Protein AF-A0A024P9N5-F1 (afdb_monomer)

Solvent-accessible surface area (backbone atoms only — not comparable to full-atom values): 8447 Å² total; per-residue (Å²): 132,82,80,76,79,80,64,67,98,65,89,59,102,56,72,64,65,60,58,52,51,50,53,51,51,50,53,56,56,69,44,46,76,77,35,72,68,43,56,62,70,44,47,67,55,49,30,66,76,68,72,45,53,71,66,56,57,52,49,53,54,50,50,52,51,52,53,50,59,60,40,46,64,54,52,51,56,49,32,74,71,63,35,61,70,53,45,53,52,51,48,67,67,52,61,59,48,62,58,54,56,38,34,76,71,65,76,37,68,66,62,40,56,58,54,54,62,48,52,60,53,52,52,48,54,55,48,78,71,49,80,79,85,73,75,73,73,80,79,112

Foldseek 3Di:
DDPPPPPPPDDDPDDCVVVVVVVVVVVVVVCVCVDPVVVVVCLVVCCVVVVDDSVVSVVVVVLLVVLVVLLVVVVVQVCVVVPPVVSVVCCVVCVCVLLVVCCVVVVDVVVSSVVVSVVSVVVSVVSVVDDHDDPPVVPD

Mean predicted aligned error: 11.07 Å

Radius of gyration: 20.32 Å; Cα contacts (8 Å, |Δi|>4): 39; chains: 1; bounding box: 50×37×55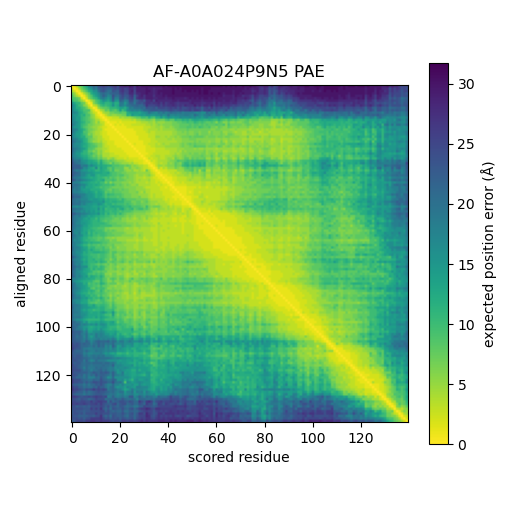 Å

Sequence (140 aa):
MEKGDHGQPIQTPFYYGWVVVLIAGFSVFFSGPGQTYSISIFIDYYIQDFDYSRSVVSGIYSAATLVAGITLFMMGRLIDRFGQRTMMVTVSALGPLPFGVFFDWLGGYQEVILLTILFPVTAGILVLLSPQPKYEDYYA

Organism: NCBI:txid195088

Structure (mmCIF, N/CA/C/O backbone):
data_AF-A0A024P9N5-F1
#
_entry.id   AF-A0A024P9N5-F1
#
loop_
_atom_site.group_PDB
_atom_site.id
_atom_site.type_symbol
_atom_site.label_atom_id
_atom_site.label_alt_id
_atom_site.label_comp_id
_atom_site.label_asym_id
_atom_site.label_entity_id
_atom_site.label_seq_id
_atom_site.pdbx_PDB_ins_code
_atom_site.Cartn_x
_atom_site.Cartn_y
_atom_site.Cartn_z
_atom_site.occupancy
_atom_site.B_iso_or_equiv
_atom_site.auth_seq_id
_atom_site.auth_comp_id
_atom_site.auth_asym_id
_atom_site.auth_atom_id
_atom_site.pdbx_PDB_model_num
ATOM 1 N N . MET A 1 1 ? -29.606 9.368 32.779 1.00 39.50 1 MET A N 1
ATOM 2 C CA . MET A 1 1 ? -29.315 9.271 31.337 1.00 39.50 1 MET A CA 1
ATOM 3 C C . MET A 1 1 ? -28.728 7.898 31.109 1.00 39.50 1 MET A C 1
ATOM 5 O O . MET A 1 1 ? -27.750 7.538 31.751 1.00 39.50 1 MET A O 1
ATOM 9 N N . GLU A 1 2 ? -29.478 7.102 30.366 1.00 41.06 2 GLU A N 1
ATOM 10 C CA . GLU A 1 2 ? -29.311 5.669 30.155 1.00 41.06 2 GLU A CA 1
ATOM 11 C C . GLU A 1 2 ? -27.969 5.389 29.477 1.00 41.06 2 GLU A C 1
ATOM 13 O O . GLU A 1 2 ? -27.644 5.972 28.445 1.00 41.06 2 GLU A O 1
ATOM 18 N N . LYS A 1 3 ? -27.151 4.545 30.109 1.00 44.59 3 LYS A N 1
ATOM 19 C CA . LYS A 1 3 ? -25.885 4.077 29.552 1.00 44.59 3 LYS A CA 1
ATOM 20 C C . LYS A 1 3 ? -26.270 3.143 28.406 1.00 44.59 3 LYS A C 1
ATOM 22 O O . LYS A 1 3 ? -26.682 2.021 28.677 1.00 44.59 3 LYS A O 1
ATOM 27 N N . GLY A 1 4 ? -26.244 3.653 27.173 1.00 43.97 4 GLY A N 1
ATOM 28 C CA . GLY A 1 4 ? -26.613 2.898 25.979 1.00 43.97 4 GLY A CA 1
ATOM 29 C C . GLY A 1 4 ? -25.914 1.545 25.986 1.00 43.97 4 GLY A C 1
ATOM 30 O O . GLY A 1 4 ? -24.688 1.473 26.060 1.00 43.97 4 GLY A O 1
ATOM 31 N N . ASP A 1 5 ? -26.712 0.485 25.999 1.00 46.81 5 ASP A N 1
ATOM 32 C CA . ASP A 1 5 ? -26.240 -0.886 25.949 1.00 46.81 5 ASP A CA 1
ATOM 33 C C . ASP A 1 5 ? -25.470 -1.086 24.637 1.00 46.81 5 ASP A C 1
ATOM 35 O O . ASP A 1 5 ? -26.051 -1.216 23.561 1.00 46.81 5 ASP A O 1
ATOM 39 N N . HIS A 1 6 ? -24.137 -1.079 24.710 1.00 53.38 6 HIS A N 1
ATOM 40 C CA . HIS A 1 6 ? -23.266 -1.524 23.625 1.00 53.38 6 HIS A CA 1
ATOM 41 C C . HIS A 1 6 ? -23.260 -3.060 23.562 1.00 53.38 6 HIS A C 1
ATOM 43 O O . HIS A 1 6 ? -22.201 -3.693 23.541 1.00 53.38 6 HIS A O 1
ATOM 49 N N . GLY A 1 7 ? -24.447 -3.670 23.570 1.00 53.62 7 GLY A N 1
ATOM 50 C CA . GLY A 1 7 ? -24.619 -5.088 23.309 1.00 53.62 7 GLY A CA 1
ATOM 51 C C . GLY A 1 7 ? -23.990 -5.410 21.960 1.00 53.62 7 GLY A C 1
ATOM 52 O O . GLY A 1 7 ? -24.189 -4.690 20.978 1.00 53.62 7 GLY A O 1
ATOM 53 N N . GLN A 1 8 ? -23.166 -6.460 21.911 1.00 53.53 8 GLN A N 1
ATOM 54 C CA . GLN A 1 8 ? -22.524 -6.858 20.662 1.00 53.53 8 GLN A CA 1
ATOM 55 C C . GLN A 1 8 ? -23.602 -7.055 19.582 1.00 53.53 8 GLN A C 1
ATOM 57 O O . GLN A 1 8 ? -24.599 -7.728 19.852 1.00 53.53 8 GLN A O 1
ATOM 62 N N . PRO A 1 9 ? -23.420 -6.513 18.361 1.00 65.00 9 PRO A N 1
ATOM 63 C CA . PRO A 1 9 ? -24.441 -6.550 17.309 1.00 65.00 9 PRO A CA 1
ATOM 64 C C . PRO A 1 9 ? -24.820 -7.976 16.879 1.00 65.00 9 PRO A C 1
ATOM 66 O O . PRO A 1 9 ? -25.819 -8.171 16.194 1.00 65.00 9 PRO A O 1
ATOM 69 N N . ILE A 1 10 ? -2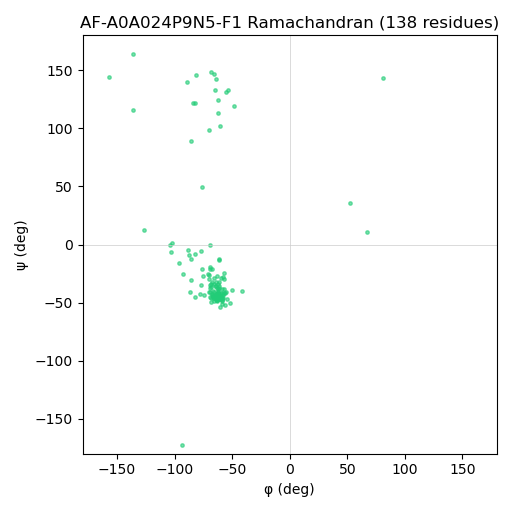4.024 -8.975 17.275 1.00 67.69 10 ILE A N 1
ATOM 70 C CA . ILE A 1 10 ? -24.272 -10.396 17.062 1.00 67.69 10 ILE A CA 1
ATOM 71 C C . ILE A 1 10 ? -23.948 -11.117 18.373 1.00 67.69 10 ILE A C 1
ATOM 73 O O . ILE A 1 10 ? -22.797 -11.131 18.805 1.00 67.69 10 ILE A O 1
ATOM 77 N N . GLN A 1 11 ? -24.951 -11.726 19.003 1.00 70.06 11 GLN A N 1
ATOM 78 C CA . GLN A 1 11 ? -24.751 -12.562 20.186 1.00 70.06 11 GLN A CA 1
ATOM 79 C C . GLN A 1 11 ? -24.397 -13.984 19.738 1.00 70.06 11 GLN A C 1
ATOM 81 O O . GLN A 1 11 ? -25.269 -14.818 19.503 1.00 70.06 11 GLN A O 1
ATOM 86 N N . THR A 1 12 ? -23.106 -14.253 19.547 1.00 77.75 12 THR A N 1
ATOM 87 C CA . THR A 1 12 ? -22.612 -15.602 19.247 1.00 77.75 12 THR A CA 1
ATOM 88 C C . THR A 1 12 ? -22.470 -16.422 20.536 1.00 77.75 12 THR A C 1
ATOM 90 O O . THR A 1 12 ? -22.069 -15.872 21.560 1.00 77.75 12 THR A O 1
ATOM 93 N N . PRO A 1 13 ? -22.711 -17.750 20.515 1.00 82.44 13 PRO A N 1
ATOM 94 C CA . PRO A 1 13 ? -22.556 -18.606 21.701 1.00 82.44 13 PRO A CA 1
ATOM 95 C C . PRO A 1 13 ? -21.088 -18.797 22.133 1.00 82.44 13 PRO A C 1
ATOM 97 O O . PRO A 1 13 ? -20.800 -19.492 23.102 1.00 82.44 13 PRO A O 1
ATOM 100 N N . PHE A 1 14 ? -20.152 -18.192 21.404 1.00 83.81 14 PHE A N 1
ATOM 101 C CA . PHE A 1 14 ? -18.713 -18.220 21.626 1.00 83.81 14 PHE A CA 1
ATOM 102 C C . PHE A 1 14 ? -18.130 -16.810 21.451 1.00 83.81 14 PHE A C 1
ATOM 104 O O . PHE A 1 14 ? -18.769 -15.930 20.873 1.00 83.81 14 PHE A O 1
ATOM 111 N N . TYR A 1 15 ? -16.904 -16.590 21.932 1.00 84.75 15 TYR A N 1
ATOM 112 C CA . TYR A 1 15 ? -16.229 -15.294 21.833 1.00 84.75 15 TYR A CA 1
ATOM 113 C C . TYR A 1 15 ? -16.002 -14.881 20.367 1.00 84.75 15 TYR A C 1
ATOM 115 O O . TYR A 1 15 ? -15.198 -15.495 19.662 1.00 84.75 15 TYR A O 1
ATOM 123 N N . TYR A 1 16 ? -16.679 -13.815 19.922 1.00 81.88 16 TYR A N 1
ATOM 124 C CA . TYR A 1 16 ? -16.646 -13.315 18.538 1.00 81.88 16 TYR A CA 1
ATOM 125 C C . TYR A 1 16 ? -15.231 -12.975 18.034 1.00 81.88 16 TYR A C 1
ATOM 127 O O . TYR A 1 16 ? -14.960 -13.045 16.835 1.00 81.88 16 TYR A O 1
ATOM 135 N N . GLY A 1 17 ? -14.290 -12.676 18.937 1.00 83.81 17 GLY A N 1
ATOM 136 C CA . GLY A 1 17 ? -12.897 -12.413 18.572 1.00 83.81 17 GLY A CA 1
ATOM 137 C C . GLY A 1 17 ? -12.225 -13.566 17.818 1.00 83.81 17 GLY A C 1
ATOM 138 O O . GLY A 1 17 ? -11.386 -13.303 16.963 1.00 83.81 17 GLY A O 1
ATOM 139 N N . TRP A 1 18 ? -12.645 -14.822 18.020 1.00 87.94 18 TRP A N 1
ATOM 140 C CA . TRP A 1 18 ? -12.140 -15.951 17.224 1.00 87.94 18 TRP A CA 1
ATOM 141 C C . TRP A 1 18 ? -12.503 -15.843 15.740 1.00 87.94 18 TRP A C 1
ATOM 143 O O . TRP A 1 18 ? -11.688 -16.179 14.883 1.00 87.94 18 TRP A O 1
ATOM 153 N N . VAL A 1 19 ? -13.688 -15.311 15.424 1.00 85.56 19 VAL A N 1
ATOM 154 C CA . VAL A 1 19 ? -14.094 -15.036 14.037 1.00 85.56 19 VAL A CA 1
ATOM 155 C C . VAL A 1 19 ? -13.199 -13.958 13.436 1.00 85.56 19 VAL A C 1
ATOM 157 O O . VAL A 1 19 ? -12.716 -14.107 12.317 1.00 85.56 19 VAL A O 1
ATOM 160 N N . VAL A 1 20 ? -12.931 -12.891 14.195 1.00 83.88 20 VAL A N 1
ATOM 161 C CA . VAL A 1 20 ? -12.062 -11.789 13.757 1.00 83.88 20 VAL A CA 1
ATOM 162 C C . VAL A 1 20 ? -10.640 -12.283 13.491 1.00 83.88 20 VAL A C 1
ATOM 164 O O . VAL A 1 20 ? -10.076 -11.948 12.453 1.00 83.88 20 VAL A O 1
ATOM 167 N N . VAL A 1 21 ? -10.082 -13.115 14.375 1.00 88.31 21 VAL A N 1
ATOM 168 C CA . VAL A 1 21 ? -8.749 -13.717 14.199 1.00 88.31 21 VAL A CA 1
ATOM 169 C C . VAL A 1 21 ? -8.694 -14.575 12.937 1.00 88.31 21 VAL A C 1
ATOM 171 O O . VAL A 1 21 ? -7.751 -14.440 12.161 1.00 88.31 21 VAL A O 1
ATOM 174 N N . LEU A 1 22 ? -9.709 -15.410 12.687 1.00 89.19 22 LEU A N 1
ATOM 175 C CA . LEU A 1 22 ? -9.768 -16.223 11.469 1.00 89.19 22 LEU A CA 1
ATOM 176 C C . LEU A 1 22 ? -9.848 -15.359 10.207 1.00 89.19 22 LEU A C 1
ATOM 178 O O . LEU A 1 22 ? -9.074 -15.570 9.276 1.00 89.19 22 LEU A O 1
ATOM 182 N N . ILE A 1 23 ? -10.737 -14.362 10.179 1.00 86.94 23 ILE A N 1
ATOM 183 C CA . ILE A 1 23 ? -10.888 -13.456 9.029 1.00 86.94 23 ILE A CA 1
ATOM 184 C C . ILE A 1 23 ? -9.595 -12.672 8.780 1.00 86.94 23 ILE A C 1
ATOM 186 O O . ILE A 1 23 ? -9.156 -12.564 7.634 1.00 86.94 23 ILE A O 1
ATOM 190 N N . ALA A 1 24 ? -8.961 -12.145 9.829 1.00 81.69 24 ALA A N 1
ATOM 191 C CA . ALA A 1 24 ? -7.685 -11.444 9.718 1.00 81.69 24 ALA A CA 1
ATOM 192 C C . ALA A 1 24 ? -6.570 -12.375 9.216 1.00 81.69 24 ALA A C 1
ATOM 194 O O . ALA A 1 24 ? -5.830 -12.002 8.307 1.00 81.69 24 ALA A O 1
ATOM 195 N N . GLY A 1 25 ? -6.493 -13.603 9.739 1.00 86.38 25 GLY A N 1
ATOM 196 C CA . GLY A 1 25 ? -5.539 -14.620 9.296 1.00 86.38 25 GLY A CA 1
ATOM 197 C C . GLY A 1 25 ? -5.697 -14.961 7.815 1.00 86.38 25 GLY A C 1
ATOM 198 O O . GLY A 1 25 ? -4.717 -14.933 7.072 1.00 86.38 25 GLY A O 1
ATOM 199 N N . PHE A 1 26 ? -6.932 -15.185 7.355 1.00 85.25 26 PHE A N 1
ATOM 200 C CA . PHE A 1 26 ? -7.214 -15.382 5.932 1.00 85.25 26 PHE A CA 1
ATOM 201 C C . PHE A 1 26 ? -6.865 -14.151 5.098 1.00 85.25 26 PHE A C 1
ATOM 203 O O . PHE A 1 26 ? -6.274 -14.292 4.033 1.00 85.25 26 PHE A O 1
ATOM 210 N N . SER A 1 27 ? -7.177 -12.949 5.582 1.00 82.06 27 SER A N 1
ATOM 211 C CA . SER A 1 27 ? -6.876 -11.704 4.866 1.00 82.06 27 SER A CA 1
ATOM 212 C C . SER A 1 27 ? -5.369 -11.537 4.643 1.00 82.06 27 SER A C 1
ATOM 214 O O . SER A 1 27 ? -4.937 -11.215 3.539 1.00 82.06 27 SER A O 1
ATOM 216 N N . VAL A 1 28 ? -4.554 -11.822 5.665 1.00 82.06 28 VAL A N 1
ATOM 217 C CA . VAL A 1 28 ? -3.086 -11.800 5.559 1.00 82.06 28 VAL A CA 1
ATOM 218 C C . VAL A 1 28 ? -2.589 -12.912 4.634 1.00 82.06 28 VAL A C 1
ATOM 220 O O . VAL A 1 28 ? -1.760 -12.647 3.764 1.00 82.06 28 VAL A O 1
ATOM 223 N N . PHE A 1 29 ? -3.125 -14.129 4.758 1.00 82.38 29 PHE A N 1
ATOM 224 C CA . PHE A 1 29 ? -2.750 -15.260 3.907 1.00 82.38 29 PHE A CA 1
ATOM 225 C C . PHE A 1 29 ? -3.009 -14.980 2.422 1.00 82.38 29 PHE A C 1
ATOM 227 O O . PHE A 1 29 ? -2.100 -15.107 1.604 1.00 82.38 29 PHE A O 1
ATOM 234 N N . PHE A 1 30 ? -4.217 -14.529 2.075 1.00 79.19 30 PHE A N 1
ATOM 235 C CA . PHE A 1 30 ? -4.583 -14.192 0.697 1.00 79.19 30 PHE A CA 1
ATOM 236 C C . PHE A 1 30 ? -3.867 -12.949 0.169 1.00 79.19 30 PHE A C 1
ATOM 238 O O . PHE A 1 30 ? -3.750 -12.798 -1.044 1.00 79.19 30 PHE A O 1
ATOM 245 N N . SER A 1 31 ? -3.333 -12.089 1.041 1.00 78.38 31 SER A N 1
ATOM 246 C CA . SER A 1 31 ? -2.446 -11.012 0.597 1.00 78.38 31 SER A CA 1
ATOM 247 C C . SER A 1 31 ? -1.089 -11.541 0.118 1.00 78.38 31 SER A C 1
ATOM 249 O O . SER A 1 31 ? -0.511 -10.958 -0.791 1.00 78.38 31 SER A O 1
ATOM 251 N N . GLY A 1 32 ? -0.601 -12.667 0.659 1.00 73.88 32 GLY A N 1
ATOM 252 C CA . GLY A 1 32 ? 0.732 -13.222 0.393 1.00 73.88 32 GLY A CA 1
ATOM 253 C C . GLY A 1 32 ? 1.082 -13.386 -1.096 1.00 73.88 32 GLY A C 1
ATOM 254 O O . GLY A 1 32 ? 2.122 -12.869 -1.511 1.00 73.88 32 GLY A O 1
ATOM 255 N N . PRO A 1 33 ? 0.221 -14.011 -1.927 1.00 70.62 33 PRO A N 1
ATOM 256 C CA . PRO A 1 33 ? 0.431 -14.136 -3.372 1.00 70.62 33 PRO A CA 1
ATOM 257 C C . PRO A 1 33 ? 0.507 -12.806 -4.140 1.00 70.62 33 PRO A C 1
ATOM 259 O O . PRO A 1 33 ? 0.895 -12.816 -5.303 1.00 70.62 33 PRO A O 1
ATOM 262 N N . GLY A 1 34 ? 0.145 -11.671 -3.538 1.00 66.06 34 GLY A N 1
ATOM 263 C CA . GLY A 1 34 ? 0.298 -10.335 -4.127 1.00 66.06 34 GLY A CA 1
ATOM 264 C C . GLY A 1 34 ? 1.465 -9.522 -3.557 1.00 66.06 34 GLY A C 1
ATOM 265 O O . GLY A 1 34 ? 1.662 -8.382 -3.965 1.00 66.06 34 GLY A O 1
ATOM 266 N N . GLN A 1 35 ? 2.220 -10.066 -2.598 1.00 73.56 35 GLN A N 1
ATOM 267 C CA . GLN A 1 35 ? 3.298 -9.359 -1.896 1.00 73.56 35 GLN A CA 1
ATOM 268 C C . GLN A 1 35 ? 4.670 -9.605 -2.550 1.00 73.56 35 GLN A C 1
ATOM 270 O O . GLN A 1 35 ? 4.798 -10.229 -3.605 1.00 73.56 35 GLN A O 1
ATOM 275 N N . THR A 1 36 ? 5.725 -9.135 -1.885 1.00 75.31 36 THR A N 1
ATOM 276 C CA . THR A 1 36 ? 7.142 -9.278 -2.255 1.00 75.31 36 THR A CA 1
ATOM 277 C C . THR A 1 36 ? 7.544 -10.655 -2.790 1.00 75.31 36 THR A C 1
ATOM 279 O O . THR A 1 36 ? 8.337 -10.737 -3.729 1.00 75.31 36 THR A O 1
ATOM 282 N N . TYR A 1 37 ? 7.016 -11.739 -2.210 1.00 72.69 37 TYR A N 1
ATOM 283 C CA . TYR A 1 37 ? 7.368 -13.105 -2.606 1.00 72.69 37 TYR A CA 1
ATOM 284 C C . TYR A 1 37 ? 7.001 -13.400 -4.063 1.00 72.69 37 TYR A C 1
ATOM 286 O O . TYR A 1 37 ? 7.832 -13.906 -4.814 1.00 72.69 37 TYR A O 1
ATOM 294 N N . SER A 1 38 ? 5.798 -13.016 -4.488 1.00 73.31 38 SER A N 1
ATOM 295 C CA . SER A 1 38 ? 5.364 -13.229 -5.868 1.00 73.31 38 SER A CA 1
ATOM 296 C C . SER A 1 38 ? 6.157 -12.377 -6.842 1.00 73.31 38 SER A C 1
ATOM 298 O O . SER A 1 38 ? 6.632 -12.901 -7.842 1.00 73.31 38 SER A O 1
ATOM 300 N N . ILE A 1 39 ? 6.402 -11.103 -6.515 1.00 75.25 39 ILE A N 1
ATOM 301 C CA . ILE A 1 39 ? 7.260 -10.234 -7.335 1.00 75.25 39 ILE A CA 1
ATOM 302 C C . ILE A 1 39 ? 8.644 -10.863 -7.535 1.00 75.25 39 ILE A C 1
ATOM 304 O O . ILE A 1 39 ? 9.155 -10.852 -8.649 1.00 75.25 39 ILE A O 1
ATOM 308 N N . SER A 1 40 ? 9.215 -11.477 -6.494 1.00 79.56 40 SER A N 1
ATOM 309 C CA . SER A 1 40 ? 10.543 -12.105 -6.558 1.00 79.56 40 SER A CA 1
ATOM 310 C C . SER A 1 40 ? 10.620 -13.266 -7.554 1.00 79.56 40 SER A C 1
ATOM 312 O O . SER A 1 40 ? 11.655 -13.440 -8.191 1.00 79.56 40 SER A O 1
ATOM 314 N N . ILE A 1 41 ? 9.534 -14.029 -7.725 1.00 83.19 41 ILE A N 1
ATOM 315 C CA . ILE A 1 41 ? 9.463 -15.135 -8.698 1.00 83.19 41 ILE A CA 1
ATOM 316 C C . ILE A 1 41 ? 9.483 -14.605 -10.139 1.00 83.19 41 ILE A C 1
ATOM 318 O O . ILE A 1 41 ? 10.053 -15.241 -11.024 1.00 83.19 41 ILE A O 1
ATOM 322 N N . PHE A 1 42 ? 8.891 -13.433 -10.382 1.00 82.06 42 PHE A N 1
ATOM 323 C CA . PHE A 1 42 ? 8.773 -12.855 -11.722 1.00 82.06 42 PHE A CA 1
ATOM 324 C C . PHE A 1 42 ? 9.960 -11.974 -12.141 1.00 82.06 42 PHE A C 1
ATOM 326 O O . PHE A 1 42 ? 10.022 -11.565 -13.296 1.00 82.06 42 PHE A O 1
ATOM 333 N N . ILE A 1 43 ? 10.933 -11.714 -11.257 1.00 82.62 43 ILE A N 1
ATOM 334 C CA . ILE A 1 43 ? 12.089 -10.845 -11.555 1.00 82.62 43 ILE A CA 1
ATOM 335 C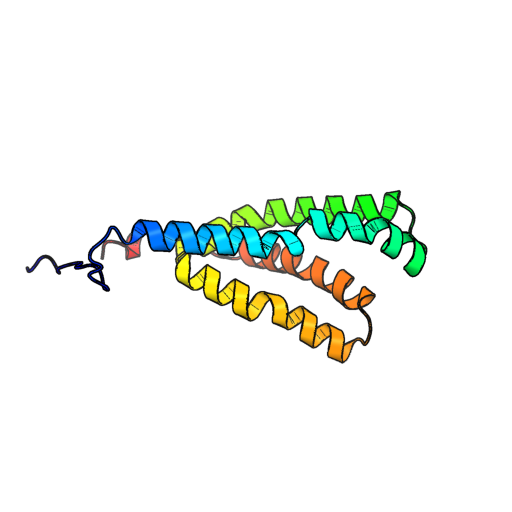 C . ILE A 1 43 ? 12.846 -11.285 -12.811 1.00 82.62 43 ILE A C 1
ATOM 337 O O . ILE A 1 43 ? 13.153 -10.446 -13.656 1.00 82.62 43 ILE A O 1
ATOM 341 N N . ASP A 1 44 ? 13.139 -12.579 -12.950 1.00 84.81 44 ASP A N 1
ATOM 342 C CA . ASP A 1 44 ? 13.890 -13.077 -14.107 1.00 84.81 44 ASP A CA 1
ATOM 343 C C . ASP A 1 44 ? 13.081 -12.958 -15.413 1.00 84.81 44 ASP A C 1
ATOM 345 O O . ASP A 1 44 ? 13.658 -12.663 -16.458 1.00 84.81 44 ASP A O 1
ATOM 349 N N . TYR A 1 45 ? 11.751 -13.084 -15.343 1.00 84.06 45 TYR A N 1
ATOM 350 C CA . TYR A 1 45 ? 10.863 -12.845 -16.486 1.00 84.06 45 TYR A CA 1
ATOM 351 C C . TYR A 1 45 ? 10.852 -11.368 -16.885 1.00 84.06 45 TYR A C 1
ATOM 353 O O . TYR A 1 45 ? 10.969 -11.058 -18.063 1.00 84.06 45 TYR A O 1
ATOM 361 N N . TYR A 1 46 ? 10.806 -10.442 -15.922 1.00 80.69 46 TYR A N 1
ATOM 362 C CA . TYR A 1 46 ? 10.876 -9.007 -16.219 1.00 80.69 46 TYR A CA 1
ATOM 363 C C . TYR A 1 46 ? 12.200 -8.607 -16.873 1.00 80.69 46 TYR A C 1
ATOM 365 O O . TYR A 1 46 ? 12.220 -7.774 -17.774 1.00 80.69 46 TYR A O 1
ATOM 373 N N . ILE A 1 47 ? 13.308 -9.202 -16.432 1.00 85.06 47 ILE A N 1
ATOM 374 C CA . ILE A 1 47 ? 14.629 -8.984 -17.034 1.00 85.06 47 ILE A CA 1
ATOM 375 C C . ILE A 1 47 ? 14.629 -9.427 -18.498 1.00 85.06 47 ILE A C 1
ATOM 377 O O . ILE A 1 47 ? 15.162 -8.717 -19.344 1.00 85.06 47 ILE A O 1
ATOM 381 N N . GLN A 1 48 ? 14.025 -10.581 -18.785 1.00 85.31 48 GLN A N 1
ATOM 382 C CA . GLN A 1 48 ? 13.990 -11.157 -20.125 1.00 85.31 48 GLN A CA 1
ATOM 383 C C . GLN A 1 48 ? 13.023 -10.424 -21.066 1.00 85.31 48 GLN A C 1
ATOM 385 O O . GLN A 1 48 ? 13.390 -10.161 -22.208 1.00 85.31 48 GLN A O 1
ATOM 390 N N . ASP A 1 49 ? 11.824 -10.077 -20.596 1.00 83.81 49 ASP A N 1
ATOM 391 C CA . ASP A 1 49 ? 10.781 -9.454 -21.421 1.00 83.81 49 ASP A CA 1
ATOM 392 C C . ASP A 1 49 ? 11.037 -7.963 -21.679 1.00 83.81 49 ASP A C 1
ATOM 394 O O . ASP A 1 49 ? 10.721 -7.463 -22.758 1.00 83.81 49 ASP A O 1
ATOM 398 N N . PHE A 1 50 ? 11.615 -7.245 -20.709 1.00 80.69 50 PHE A N 1
ATOM 399 C CA . PHE A 1 50 ? 11.863 -5.800 -20.815 1.00 80.69 50 PHE A CA 1
ATOM 400 C C . PHE A 1 50 ? 13.322 -5.441 -21.138 1.00 80.69 50 PHE A C 1
ATOM 402 O O . PHE A 1 50 ? 13.646 -4.256 -21.215 1.00 80.69 50 PHE A O 1
ATOM 409 N N . ASP A 1 51 ? 14.200 -6.436 -21.313 1.00 85.31 51 ASP A N 1
ATOM 410 C CA . ASP A 1 51 ? 15.652 -6.270 -21.519 1.00 85.31 51 ASP A CA 1
ATOM 411 C C . ASP A 1 51 ? 16.315 -5.392 -20.433 1.00 85.31 51 ASP A C 1
ATOM 413 O O . ASP A 1 51 ? 17.214 -4.580 -20.665 1.00 85.31 51 ASP A O 1
ATOM 417 N N . TYR A 1 52 ? 15.825 -5.514 -19.195 1.00 85.38 52 TYR A N 1
ATOM 418 C CA . TYR A 1 52 ? 16.311 -4.736 -18.057 1.00 85.38 52 TYR A CA 1
ATOM 419 C C . TYR A 1 52 ? 17.461 -5.435 -17.343 1.00 85.38 52 TYR A C 1
ATOM 421 O O . TYR A 1 52 ? 17.427 -6.628 -17.065 1.00 85.38 52 TYR A O 1
ATOM 429 N N . SER A 1 53 ? 18.467 -4.668 -16.918 1.00 88.88 53 SER A N 1
ATOM 430 C CA . SER A 1 53 ? 19.504 -5.215 -16.037 1.00 88.88 53 SER A CA 1
ATOM 431 C C . SER A 1 53 ? 18.947 -5.548 -14.643 1.00 88.88 53 SER A C 1
ATOM 433 O O . SER A 1 53 ? 18.086 -4.839 -14.112 1.00 88.88 53 SER A O 1
ATOM 435 N N . ARG A 1 54 ? 19.508 -6.577 -13.987 1.00 85.12 54 ARG A N 1
ATOM 436 C CA . ARG A 1 54 ? 19.193 -6.932 -12.583 1.00 85.12 54 ARG A CA 1
ATOM 437 C C . ARG A 1 54 ? 19.279 -5.724 -11.642 1.00 85.12 54 ARG A C 1
ATOM 439 O O . ARG A 1 54 ? 18.430 -5.564 -10.767 1.00 85.12 54 ARG A O 1
ATOM 446 N N . SER A 1 55 ? 20.272 -4.856 -11.850 1.00 88.56 55 SER A N 1
ATOM 447 C CA . SER A 1 55 ? 20.469 -3.637 -11.061 1.00 88.56 55 SER A CA 1
ATOM 448 C C . SER A 1 55 ? 19.291 -2.671 -11.186 1.00 88.56 55 SER A C 1
ATOM 450 O O . SER A 1 55 ? 18.821 -2.164 -10.171 1.00 88.56 55 SER A O 1
ATOM 452 N N . VAL A 1 56 ? 18.763 -2.465 -12.397 1.00 85.44 56 VAL A N 1
ATOM 453 C CA . VAL A 1 56 ? 17.596 -1.595 -12.632 1.00 85.44 56 VAL A CA 1
ATOM 454 C C . VAL A 1 56 ? 16.363 -2.141 -11.916 1.00 85.44 56 VAL A C 1
ATOM 456 O O . VAL A 1 56 ? 15.727 -1.410 -11.160 1.00 85.44 56 VAL A O 1
ATOM 459 N N . VAL A 1 57 ? 16.075 -3.436 -12.067 1.00 83.56 57 VAL A N 1
ATOM 460 C CA . VAL A 1 57 ? 14.924 -4.082 -11.412 1.00 83.56 57 VAL A CA 1
ATOM 461 C C . VAL A 1 57 ? 15.033 -3.992 -9.887 1.00 83.56 57 VAL A C 1
ATOM 463 O O . VAL A 1 57 ? 14.078 -3.599 -9.216 1.00 83.56 57 VAL A O 1
ATOM 466 N N . SER A 1 58 ? 16.216 -4.267 -9.328 1.00 84.75 58 SER A N 1
ATOM 467 C CA . SER A 1 58 ? 16.460 -4.143 -7.884 1.00 84.75 58 SER A CA 1
ATOM 468 C C . SER A 1 58 ? 16.350 -2.699 -7.374 1.00 84.75 58 SER A C 1
ATOM 470 O O . SER A 1 58 ? 15.837 -2.470 -6.275 1.00 84.75 58 SER A O 1
ATOM 472 N N . GLY A 1 59 ? 16.772 -1.718 -8.179 1.00 86.88 59 GLY A N 1
ATOM 473 C CA . GLY A 1 59 ? 16.655 -0.295 -7.869 1.00 86.88 59 GLY A CA 1
ATOM 474 C C . GLY A 1 59 ? 15.199 0.162 -7.825 1.00 86.88 59 GLY A C 1
ATOM 475 O O . GLY A 1 59 ? 14.794 0.800 -6.854 1.00 86.88 59 GLY A O 1
ATOM 476 N N . ILE A 1 60 ? 14.394 -0.235 -8.818 1.00 83.25 60 ILE A N 1
ATOM 477 C CA . ILE A 1 60 ? 12.948 0.039 -8.857 1.00 83.25 60 ILE A CA 1
ATOM 478 C C . ILE A 1 60 ? 12.258 -0.595 -7.646 1.00 83.25 60 ILE A C 1
ATOM 480 O O . ILE A 1 60 ? 11.496 0.076 -6.952 1.00 83.25 60 ILE A O 1
ATOM 484 N N . TYR A 1 61 ? 12.565 -1.859 -7.343 1.00 81.50 61 TYR A N 1
ATOM 485 C CA . TYR A 1 61 ? 11.976 -2.565 -6.207 1.00 81.50 61 TYR A CA 1
ATOM 486 C C . TYR A 1 61 ? 12.320 -1.908 -4.856 1.00 81.50 61 TYR A C 1
ATOM 488 O O . TYR A 1 61 ? 11.454 -1.736 -3.992 1.00 81.50 61 TYR A O 1
ATOM 496 N N . SER A 1 62 ? 13.569 -1.468 -4.689 1.00 86.06 62 SER A N 1
ATOM 497 C CA . SER A 1 62 ? 14.022 -0.765 -3.481 1.00 86.06 62 SER A CA 1
ATOM 498 C C . SER A 1 62 ? 13.348 0.599 -3.329 1.00 86.06 62 SER A C 1
ATOM 500 O O . SER A 1 62 ? 12.871 0.937 -2.245 1.00 86.06 62 SER A O 1
ATOM 502 N N . ALA A 1 63 ? 13.252 1.365 -4.420 1.00 84.00 63 ALA A N 1
ATOM 503 C CA . ALA A 1 63 ? 12.561 2.649 -4.432 1.00 84.00 63 ALA A CA 1
ATOM 504 C C . ALA A 1 63 ? 11.071 2.483 -4.096 1.00 84.00 63 ALA A C 1
ATOM 506 O O . ALA A 1 63 ? 10.556 3.198 -3.238 1.00 84.00 63 ALA A O 1
ATOM 507 N N . ALA A 1 64 ? 10.401 1.495 -4.697 1.00 79.62 64 ALA A N 1
ATOM 508 C CA . ALA A 1 64 ? 9.006 1.177 -4.405 1.00 79.62 64 ALA A CA 1
ATOM 509 C C . ALA A 1 64 ? 8.801 0.799 -2.928 1.00 79.62 64 ALA A C 1
ATOM 511 O O . ALA A 1 64 ? 7.859 1.275 -2.296 1.00 79.62 64 ALA A O 1
ATOM 512 N N . THR A 1 65 ? 9.714 0.010 -2.353 1.00 83.81 65 THR A N 1
ATOM 513 C CA . THR A 1 65 ? 9.672 -0.380 -0.933 1.00 83.81 65 THR A CA 1
ATOM 514 C C . THR A 1 65 ? 9.832 0.828 -0.007 1.00 83.81 65 THR A C 1
ATOM 516 O O . THR A 1 65 ? 9.099 0.965 0.972 1.00 83.81 65 THR A O 1
ATOM 519 N N . LEU A 1 66 ? 10.757 1.735 -0.324 1.00 84.75 66 LEU A N 1
ATOM 520 C CA . LEU A 1 66 ? 10.976 2.956 0.452 1.00 84.75 66 LEU A CA 1
ATOM 521 C C . LEU A 1 66 ? 9.753 3.876 0.398 1.00 84.75 66 LEU A C 1
ATOM 523 O O . LEU A 1 66 ? 9.298 4.365 1.432 1.00 84.75 66 LEU A O 1
ATOM 527 N N . VAL A 1 67 ? 9.189 4.063 -0.796 1.00 82.31 67 VAL A N 1
ATOM 528 C CA . VAL A 1 67 ? 7.961 4.836 -0.994 1.00 82.31 67 VAL A CA 1
ATOM 529 C C . VAL A 1 67 ? 6.806 4.219 -0.201 1.00 82.31 67 VAL A C 1
ATOM 531 O O . VAL A 1 67 ? 6.142 4.939 0.540 1.00 82.31 67 VAL A O 1
ATOM 534 N N . ALA A 1 68 ? 6.624 2.895 -0.254 1.00 81.50 68 ALA A N 1
ATOM 535 C CA . ALA A 1 68 ? 5.614 2.198 0.542 1.00 81.50 68 ALA A CA 1
ATOM 536 C C . ALA A 1 68 ? 5.805 2.430 2.051 1.00 81.50 68 ALA A C 1
ATOM 538 O O . ALA A 1 68 ? 4.838 2.725 2.754 1.00 81.50 68 ALA A O 1
ATOM 539 N N . GLY A 1 69 ? 7.049 2.373 2.540 1.00 83.06 69 GLY A N 1
ATOM 540 C CA . GLY A 1 69 ? 7.390 2.670 3.933 1.00 83.06 69 GLY A CA 1
ATOM 541 C C . GLY A 1 69 ? 6.995 4.087 4.362 1.00 83.06 69 GLY A C 1
ATOM 542 O O . GLY A 1 69 ? 6.429 4.268 5.439 1.00 83.06 69 GLY A O 1
ATOM 543 N N . ILE A 1 70 ? 7.209 5.090 3.506 1.00 83.06 70 ILE A N 1
ATOM 544 C CA . ILE A 1 70 ? 6.761 6.471 3.761 1.00 83.06 70 ILE A CA 1
ATOM 545 C C . ILE A 1 70 ? 5.226 6.546 3.786 1.00 83.06 70 ILE A C 1
ATOM 547 O O . ILE A 1 70 ? 4.641 7.195 4.656 1.00 83.06 70 ILE A O 1
ATOM 551 N N . THR A 1 71 ? 4.553 5.845 2.873 1.00 81.25 71 THR A N 1
ATOM 552 C CA . THR A 1 71 ? 3.087 5.811 2.801 1.00 81.25 71 THR A CA 1
ATOM 553 C C . THR A 1 71 ? 2.445 5.102 4.008 1.00 81.25 71 THR A C 1
ATOM 555 O O . THR A 1 71 ? 1.291 5.387 4.333 1.00 81.25 71 THR A O 1
ATOM 558 N N . LEU A 1 72 ? 3.164 4.246 4.748 1.00 82.19 72 LEU A N 1
ATOM 559 C CA . LEU A 1 72 ? 2.627 3.589 5.954 1.00 82.19 72 LEU A CA 1
ATOM 560 C C . LEU A 1 72 ? 2.260 4.577 7.069 1.00 82.19 72 LEU A C 1
ATOM 562 O O . LEU A 1 72 ? 1.223 4.402 7.709 1.00 82.19 72 LEU A O 1
ATOM 566 N N . PHE A 1 73 ? 3.042 5.645 7.270 1.00 78.62 73 PHE A N 1
ATOM 567 C CA . PHE A 1 73 ? 2.717 6.687 8.258 1.00 78.62 73 PHE A CA 1
ATOM 568 C C . PHE A 1 73 ? 1.363 7.344 7.966 1.00 78.62 73 PHE A C 1
ATOM 570 O O . PHE A 1 73 ? 0.576 7.639 8.865 1.00 78.62 73 PHE A O 1
ATOM 577 N N . MET A 1 74 ? 1.079 7.546 6.682 1.00 74.50 74 MET A N 1
ATOM 578 C CA . MET A 1 74 ? -0.187 8.077 6.198 1.00 74.50 74 MET A CA 1
ATOM 579 C C . MET A 1 74 ? -1.328 7.077 6.387 1.00 74.50 74 MET A C 1
ATOM 581 O O . MET A 1 74 ? -2.409 7.455 6.841 1.00 74.50 74 MET A O 1
ATOM 585 N N . MET A 1 75 ? -1.093 5.812 6.039 1.00 80.25 75 MET A N 1
ATOM 586 C CA . MET A 1 75 ? -2.109 4.773 6.155 1.00 80.25 75 MET A CA 1
ATOM 587 C C . MET A 1 75 ? -2.547 4.588 7.612 1.00 80.25 75 MET A C 1
ATOM 589 O O . MET A 1 75 ? -3.743 4.464 7.865 1.00 80.25 75 MET A O 1
ATOM 593 N N . GLY A 1 76 ? -1.613 4.686 8.568 1.00 80.75 76 GLY A N 1
ATOM 594 C CA . GLY A 1 76 ? -1.924 4.717 10.001 1.00 80.75 76 GLY A CA 1
ATOM 595 C C . GLY A 1 76 ? -2.895 5.846 10.357 1.00 80.75 76 GLY A C 1
ATOM 596 O O . GLY A 1 76 ? -3.977 5.585 10.871 1.00 80.75 76 GLY A O 1
ATOM 597 N N . ARG A 1 77 ? -2.591 7.087 9.950 1.00 80.06 77 ARG A N 1
ATOM 598 C CA . ARG A 1 77 ? -3.465 8.251 10.211 1.00 80.06 77 ARG A CA 1
ATOM 599 C C . ARG A 1 77 ? -4.855 8.123 9.577 1.00 80.06 77 ARG A C 1
ATOM 601 O O . ARG A 1 77 ? -5.833 8.605 10.144 1.00 80.06 77 ARG A O 1
ATOM 608 N N . LEU A 1 78 ? -4.956 7.514 8.394 1.00 79.12 78 LEU A N 1
ATOM 609 C CA . LEU A 1 78 ? -6.238 7.267 7.723 1.00 79.12 78 LEU A CA 1
ATOM 610 C C . LEU A 1 78 ? -7.060 6.190 8.442 1.00 79.12 78 LEU A C 1
ATOM 612 O O . LEU A 1 78 ? -8.267 6.363 8.604 1.00 79.12 78 LEU A O 1
ATOM 616 N N . ILE A 1 79 ? -6.414 5.114 8.900 1.00 83.50 79 ILE A N 1
ATOM 617 C CA . ILE A 1 79 ? -7.046 4.062 9.708 1.00 83.50 79 ILE A CA 1
ATOM 618 C C . ILE A 1 79 ? -7.564 4.634 11.026 1.00 83.50 79 ILE A C 1
ATOM 620 O O . ILE A 1 79 ? -8.713 4.366 11.379 1.00 83.50 79 ILE A O 1
ATOM 624 N N . ASP A 1 80 ? -6.773 5.473 11.691 1.00 81.94 80 ASP A N 1
ATOM 625 C CA . ASP A 1 80 ? -7.165 6.120 12.945 1.00 81.94 80 ASP A CA 1
ATOM 626 C C . ASP A 1 80 ? -8.364 7.065 12.753 1.00 81.94 80 ASP A C 1
ATOM 628 O O . ASP A 1 80 ? -9.206 7.197 13.639 1.00 81.94 80 ASP A O 1
ATOM 632 N N . ARG A 1 81 ? -8.481 7.705 11.580 1.00 79.94 81 ARG A N 1
ATOM 633 C CA . ARG A 1 81 ? -9.562 8.655 11.273 1.00 79.94 81 ARG A CA 1
ATOM 634 C C . ARG A 1 81 ? -10.862 7.993 10.815 1.00 79.94 81 ARG A C 1
ATOM 636 O O . ARG A 1 81 ? -11.934 8.433 11.216 1.00 79.94 81 ARG A O 1
ATOM 643 N N . PHE A 1 82 ? -10.786 7.013 9.917 1.00 79.44 82 PHE A N 1
ATOM 644 C CA . PHE A 1 82 ? -11.960 6.420 9.253 1.00 79.44 82 PHE A CA 1
ATOM 645 C C . PHE A 1 82 ? -12.357 5.050 9.820 1.00 79.44 82 PHE A C 1
ATOM 647 O O . PHE A 1 82 ? -13.393 4.494 9.442 1.00 79.44 82 PHE A O 1
ATOM 654 N N . GLY A 1 83 ? -11.545 4.510 10.730 1.00 80.31 83 GLY A N 1
ATOM 655 C CA . GLY A 1 83 ? -11.725 3.197 11.329 1.00 80.31 83 GLY A CA 1
ATOM 656 C C . GLY A 1 83 ? -11.224 2.062 10.433 1.00 80.31 83 GLY A C 1
ATOM 657 O O . GLY A 1 83 ? -11.389 2.057 9.209 1.00 80.31 83 GLY A O 1
ATOM 658 N N . GLN A 1 84 ? -10.653 1.035 11.066 1.00 81.56 84 GLN A N 1
ATOM 659 C CA . GLN A 1 84 ? -10.042 -0.114 10.389 1.00 81.56 84 GLN A CA 1
ATOM 660 C C . GLN A 1 84 ? -11.007 -0.845 9.442 1.00 81.56 84 GLN A C 1
ATOM 662 O O . GLN A 1 84 ? -10.622 -1.210 8.332 1.00 81.56 84 GLN A O 1
ATOM 667 N N . ARG A 1 85 ? -12.268 -1.042 9.848 1.00 79.94 85 ARG A N 1
ATOM 668 C CA . ARG A 1 85 ? -13.256 -1.793 9.056 1.00 79.94 85 ARG A CA 1
ATOM 669 C C . ARG A 1 85 ? -13.599 -1.089 7.742 1.00 79.94 85 ARG A C 1
ATOM 671 O O . ARG A 1 85 ? -13.606 -1.735 6.698 1.00 79.94 85 ARG A O 1
ATOM 678 N N . THR A 1 86 ? -13.847 0.219 7.790 1.00 83.69 86 THR A N 1
ATOM 679 C CA . THR A 1 86 ? -14.138 1.036 6.603 1.00 83.69 86 THR A CA 1
ATOM 680 C C . THR A 1 86 ? -12.933 1.063 5.671 1.00 83.69 86 THR A C 1
ATOM 682 O O . THR A 1 86 ? -13.075 0.809 4.479 1.00 83.69 86 THR A O 1
ATOM 685 N N . MET A 1 87 ? -11.732 1.285 6.217 1.00 85.44 87 MET A N 1
ATOM 686 C CA . MET A 1 87 ? -10.504 1.317 5.421 1.00 85.44 87 MET A CA 1
ATOM 687 C C . MET A 1 87 ? -10.217 -0.017 4.730 1.00 85.44 87 MET A C 1
ATOM 689 O O . MET A 1 87 ? -9.875 -0.019 3.551 1.00 85.44 87 MET A O 1
ATOM 693 N N . MET A 1 88 ? -10.402 -1.149 5.419 1.00 83.19 88 MET A N 1
ATOM 694 C CA . MET A 1 88 ? -10.224 -2.473 4.815 1.00 83.19 88 MET A CA 1
ATOM 695 C C . MET A 1 88 ? -11.136 -2.682 3.602 1.00 83.19 88 MET A C 1
ATOM 697 O O . MET A 1 88 ? -10.666 -3.143 2.562 1.00 83.19 88 MET A O 1
ATOM 701 N N . VAL A 1 89 ? -12.422 -2.333 3.709 1.00 85.00 89 VAL A 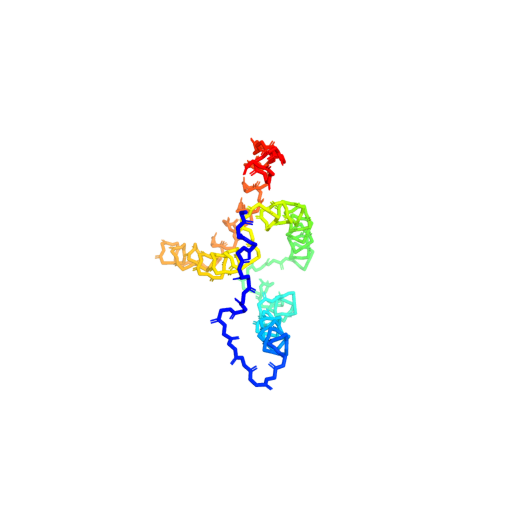N 1
ATOM 702 C CA . VAL A 1 89 ? -13.384 -2.501 2.606 1.00 85.00 89 VAL A CA 1
ATOM 703 C C . VAL A 1 89 ? -13.063 -1.551 1.454 1.00 85.00 89 VAL A C 1
ATOM 705 O O . VAL A 1 89 ? -12.992 -1.985 0.309 1.00 85.00 89 VAL A O 1
ATOM 708 N N . THR A 1 90 ? -12.801 -0.276 1.742 1.00 84.00 90 THR A N 1
ATOM 709 C CA . THR A 1 90 ? -12.514 0.725 0.707 1.00 84.00 90 THR A CA 1
ATOM 710 C C . THR A 1 90 ? -11.230 0.405 -0.056 1.00 84.00 90 THR A C 1
ATOM 712 O O . THR A 1 90 ? -11.230 0.438 -1.283 1.00 84.00 90 THR A O 1
ATOM 715 N N . VAL A 1 91 ? -10.141 0.054 0.638 1.00 83.56 91 VAL A N 1
ATOM 716 C CA . VAL A 1 91 ? -8.857 -0.251 -0.016 1.00 83.56 91 VAL A CA 1
ATOM 717 C C . VAL A 1 91 ? -8.927 -1.550 -0.810 1.00 83.56 91 VAL A C 1
ATOM 719 O O . VAL A 1 91 ? -8.417 -1.596 -1.926 1.00 83.56 91 VAL A O 1
ATOM 722 N N . SER A 1 92 ? -9.579 -2.590 -0.284 1.00 81.81 92 SER A N 1
ATOM 723 C CA . SER A 1 92 ? -9.713 -3.858 -1.016 1.00 81.81 92 SER A CA 1
ATOM 724 C C . SER A 1 92 ? -10.622 -3.745 -2.242 1.00 81.81 92 SER A C 1
ATOM 726 O O . SER A 1 92 ? -10.319 -4.347 -3.268 1.00 81.81 92 SER A O 1
ATOM 728 N N . ALA A 1 93 ? -11.693 -2.949 -2.174 1.00 85.44 93 ALA A N 1
ATOM 729 C CA . ALA A 1 93 ? -12.614 -2.764 -3.293 1.00 85.44 93 ALA A CA 1
ATOM 730 C C . ALA A 1 93 ? -12.069 -1.807 -4.365 1.00 85.44 93 ALA A C 1
ATOM 732 O O . ALA A 1 93 ? -12.215 -2.073 -5.556 1.00 85.44 93 ALA A O 1
ATOM 733 N N . LEU A 1 94 ? -11.451 -0.691 -3.959 1.00 82.62 94 LEU A N 1
ATOM 734 C CA . LEU A 1 94 ? -11.004 0.350 -4.891 1.00 82.62 94 LEU A CA 1
ATOM 735 C C . LEU A 1 94 ? -9.553 0.182 -5.344 1.00 82.62 94 LEU A C 1
ATOM 737 O O . LEU A 1 94 ? -9.207 0.649 -6.424 1.00 82.62 94 LEU A O 1
ATOM 741 N N . GLY A 1 95 ? -8.704 -0.477 -4.554 1.00 78.69 95 GLY A N 1
ATOM 742 C CA . GLY A 1 95 ? -7.277 -0.638 -4.847 1.00 78.69 95 GLY A CA 1
ATOM 743 C C . GLY A 1 95 ? -6.971 -1.295 -6.202 1.00 78.69 95 GLY A C 1
ATOM 744 O O . GLY A 1 95 ? -6.083 -0.806 -6.897 1.00 78.69 95 GLY A O 1
ATOM 745 N N . PRO A 1 96 ? -7.695 -2.350 -6.626 1.00 79.31 96 PRO A N 1
ATOM 746 C CA . PRO A 1 96 ? -7.465 -2.996 -7.922 1.00 79.31 96 PRO A CA 1
ATOM 747 C C . PRO A 1 96 ? -8.013 -2.222 -9.130 1.00 79.31 96 PRO A C 1
ATOM 749 O O . PRO A 1 96 ? -7.569 -2.456 -10.252 1.00 79.31 96 PRO A O 1
ATOM 752 N N . LEU A 1 97 ? -8.977 -1.313 -8.934 1.00 80.62 97 LEU A N 1
ATOM 753 C CA . LEU A 1 97 ? -9.688 -0.653 -10.038 1.00 80.62 97 LEU A CA 1
ATOM 754 C C . LEU A 1 97 ? -8.769 0.126 -10.992 1.00 80.62 97 LEU A C 1
ATOM 756 O O . LEU A 1 97 ? -8.920 -0.053 -12.201 1.00 80.62 97 LEU A O 1
ATOM 760 N N . PRO A 1 98 ? -7.803 0.940 -10.515 1.00 76.62 98 PRO A N 1
ATOM 761 C CA . PRO A 1 98 ? -6.882 1.634 -11.407 1.00 76.62 98 PRO A CA 1
ATOM 762 C C . PRO A 1 98 ? -6.107 0.671 -12.311 1.00 76.62 98 PRO A C 1
ATOM 764 O O . PRO A 1 98 ? -5.941 0.960 -13.488 1.00 76.62 98 PRO A O 1
ATOM 767 N N . PHE A 1 99 ? -5.693 -0.497 -11.806 1.00 74.31 99 PHE A N 1
ATOM 768 C CA . PHE A 1 99 ? -4.951 -1.480 -12.602 1.00 74.31 99 PHE A CA 1
ATOM 769 C C . PHE A 1 99 ? -5.775 -2.029 -13.767 1.00 74.31 99 PHE A C 1
ATOM 771 O O . PHE A 1 99 ? -5.250 -2.142 -14.871 1.00 74.31 99 PHE A O 1
ATOM 778 N N . GLY A 1 100 ? -7.056 -2.336 -13.537 1.00 78.50 100 GLY A N 1
ATOM 779 C CA . GLY A 1 100 ? -7.958 -2.799 -14.595 1.00 78.50 100 GLY A CA 1
ATOM 780 C C . GLY A 1 100 ? -8.209 -1.716 -15.643 1.00 78.50 100 GLY A C 1
ATOM 781 O O . GLY A 1 100 ? -8.008 -1.944 -16.831 1.00 78.50 100 GLY A O 1
ATOM 782 N N . VAL A 1 101 ? -8.544 -0.502 -15.195 1.00 80.94 101 VAL A N 1
ATOM 783 C CA . VAL A 1 101 ? -8.827 0.628 -16.096 1.00 80.94 101 VAL A CA 1
ATOM 784 C C . VAL A 1 101 ? -7.601 1.008 -16.931 1.00 80.94 101 VAL A C 1
ATOM 786 O O . VAL A 1 101 ? -7.721 1.231 -18.133 1.00 80.94 101 VAL A O 1
ATOM 789 N N . PHE A 1 102 ? -6.413 1.068 -16.323 1.00 80.25 102 PHE A N 1
ATOM 790 C CA . PHE A 1 102 ? -5.192 1.400 -17.057 1.00 80.25 102 PHE A CA 1
ATOM 791 C C . PHE A 1 102 ? -4.771 0.293 -18.020 1.00 80.25 102 PHE A C 1
ATOM 793 O O . PHE A 1 102 ? -4.276 0.609 -19.098 1.00 80.25 102 PHE A O 1
ATOM 800 N N . PHE A 1 103 ? -4.988 -0.978 -17.675 1.00 78.50 103 PHE A N 1
ATOM 801 C CA . PHE A 1 103 ? -4.727 -2.081 -18.595 1.00 78.50 103 PHE A CA 1
ATOM 802 C C . PHE A 1 103 ? -5.620 -1.996 -19.839 1.00 78.50 103 PHE A C 1
ATOM 804 O O . PHE A 1 103 ? -5.107 -2.050 -20.957 1.00 78.50 103 PHE A O 1
ATOM 811 N N . ASP A 1 104 ? -6.924 -1.774 -19.649 1.00 82.75 104 ASP A N 1
ATOM 812 C CA . ASP A 1 104 ? -7.892 -1.664 -20.747 1.00 82.75 104 ASP A CA 1
ATOM 813 C C . ASP A 1 104 ? -7.581 -0.487 -21.688 1.00 82.75 104 ASP A C 1
ATOM 815 O O . ASP A 1 104 ? -7.847 -0.558 -22.887 1.00 82.75 104 ASP A O 1
ATOM 819 N N . TRP A 1 105 ? -7.018 0.604 -21.158 1.00 79.75 105 TRP A N 1
ATOM 820 C CA . TRP A 1 105 ? -6.701 1.807 -21.937 1.00 79.75 105 TRP A CA 1
ATOM 821 C C . TRP A 1 105 ? -5.330 1.770 -22.610 1.00 79.75 105 TRP A C 1
ATOM 823 O O . TRP A 1 105 ? -5.192 2.248 -23.734 1.00 79.75 105 TRP A O 1
ATOM 833 N N . LEU A 1 106 ? -4.307 1.263 -21.919 1.00 79.12 106 LEU A N 1
ATOM 834 C CA . LEU A 1 106 ? -2.910 1.348 -22.363 1.00 79.12 106 LEU A CA 1
ATOM 835 C C . LEU A 1 106 ? -2.454 0.084 -23.098 1.00 79.12 106 LEU A C 1
ATOM 837 O O . LEU A 1 106 ? -1.431 0.112 -23.776 1.00 79.12 106 LEU A O 1
ATOM 841 N N . GLY A 1 107 ? -3.199 -1.021 -22.983 1.00 76.88 107 GLY A N 1
ATOM 842 C CA . GLY A 1 107 ? -2.943 -2.261 -23.717 1.00 76.88 107 GLY A CA 1
ATOM 843 C C . GLY A 1 107 ? -1.655 -2.989 -23.322 1.00 76.88 107 GLY A C 1
ATOM 844 O O . GLY A 1 107 ? -1.249 -3.923 -24.010 1.00 76.88 107 GLY A O 1
ATOM 845 N N . GLY A 1 108 ? -0.997 -2.582 -22.232 1.00 76.50 108 GLY A N 1
ATOM 846 C CA . GLY A 1 108 ? 0.272 -3.156 -21.798 1.00 76.50 108 GLY A CA 1
ATOM 847 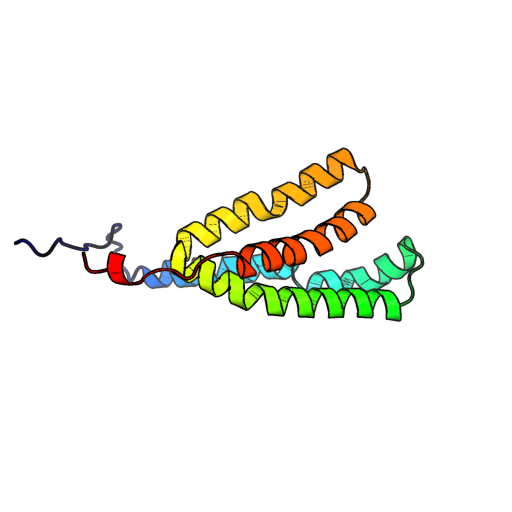C C . GLY A 1 108 ? 0.541 -2.962 -20.309 1.00 76.50 108 GLY A C 1
ATOM 848 O O . GLY A 1 108 ? 0.225 -1.927 -19.727 1.00 76.50 108 GLY A O 1
ATOM 849 N N . TYR A 1 109 ? 1.165 -3.963 -19.686 1.00 67.56 109 TYR A N 1
ATOM 850 C CA . TYR A 1 109 ? 1.484 -3.953 -18.253 1.00 67.56 109 TYR A CA 1
ATOM 851 C C . TYR A 1 109 ? 2.597 -2.969 -17.878 1.00 67.56 109 TYR A C 1
ATOM 853 O O . TYR A 1 109 ? 2.633 -2.497 -16.745 1.00 67.56 109 TYR A O 1
ATOM 861 N N . GLN A 1 110 ? 3.484 -2.631 -18.816 1.00 68.56 110 GLN A N 1
ATOM 862 C CA . GLN A 1 110 ? 4.614 -1.734 -18.566 1.00 68.56 110 GLN A CA 1
ATOM 863 C C . GLN A 1 110 ? 4.156 -0.333 -18.139 1.00 68.56 110 GLN A C 1
ATOM 865 O O . GLN A 1 110 ? 4.629 0.199 -17.135 1.00 68.56 110 GLN A O 1
ATOM 870 N N . GLU A 1 111 ? 3.183 0.231 -18.854 1.00 71.25 111 GLU A N 1
ATOM 871 C CA . GLU A 1 111 ? 2.644 1.559 -18.550 1.00 71.25 111 GLU A CA 1
ATOM 872 C C . GLU A 1 111 ? 1.838 1.559 -17.250 1.00 71.25 111 GLU A C 1
ATOM 874 O O . GLU A 1 111 ? 1.946 2.483 -16.445 1.00 71.25 111 GLU A O 1
ATOM 879 N N . VAL A 1 112 ? 1.092 0.477 -16.994 1.00 71.88 112 VAL A N 1
ATOM 880 C CA . VAL A 1 112 ? 0.372 0.290 -15.728 1.00 71.88 112 VAL A CA 1
ATOM 881 C C . VAL A 1 112 ? 1.357 0.312 -14.560 1.00 71.88 112 VAL A C 1
ATOM 883 O O . VAL A 1 112 ? 1.151 1.075 -13.620 1.00 71.88 112 VAL A O 1
ATOM 886 N N . ILE A 1 113 ? 2.457 -0.449 -14.644 1.00 71.00 113 ILE A N 1
ATOM 887 C CA . ILE A 1 113 ? 3.493 -0.524 -13.602 1.00 71.00 113 ILE A CA 1
ATOM 888 C C . ILE A 1 113 ? 4.098 0.860 -13.330 1.00 71.00 113 ILE A C 1
ATOM 890 O O . ILE A 1 113 ? 4.165 1.267 -12.166 1.00 71.00 113 ILE A O 1
ATOM 894 N N . LEU A 1 114 ? 4.468 1.608 -14.375 1.00 68.56 114 LEU A N 1
ATOM 895 C CA . LEU A 1 114 ? 5.028 2.959 -14.249 1.00 68.56 114 LEU A CA 1
ATOM 896 C C . LEU A 1 114 ? 4.038 3.946 -13.612 1.00 68.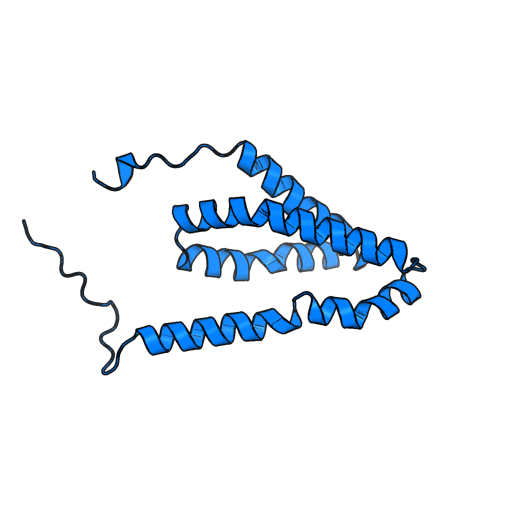56 114 LEU A C 1
ATOM 898 O O . LEU A 1 114 ? 4.417 4.703 -12.715 1.00 68.56 114 LEU A O 1
ATOM 902 N N . LEU A 1 115 ? 2.763 3.906 -14.005 1.00 68.06 115 LEU A N 1
ATOM 903 C CA . LEU A 1 115 ? 1.719 4.753 -13.420 1.00 68.06 115 LEU A CA 1
ATOM 904 C C . LEU A 1 115 ? 1.458 4.423 -11.948 1.00 68.06 115 LEU A C 1
ATOM 906 O O . LEU A 1 115 ? 1.219 5.332 -11.149 1.00 68.06 115 LEU A O 1
ATOM 910 N N . THR A 1 116 ? 1.568 3.155 -11.544 1.00 67.75 116 THR A N 1
ATOM 911 C CA . THR A 1 116 ? 1.414 2.787 -10.129 1.00 67.75 116 THR A CA 1
ATOM 912 C C . THR A 1 116 ? 2.466 3.405 -9.223 1.00 67.75 116 THR A C 1
ATOM 914 O O . THR A 1 116 ? 2.172 3.630 -8.054 1.00 67.75 116 THR A O 1
ATOM 917 N N . ILE A 1 117 ? 3.666 3.710 -9.726 1.00 68.69 117 ILE A N 1
ATOM 918 C CA . ILE A 1 117 ? 4.712 4.376 -8.932 1.00 68.69 117 ILE A CA 1
ATOM 919 C C . ILE A 1 117 ? 4.279 5.806 -8.563 1.00 68.69 117 ILE A C 1
ATOM 921 O O . ILE A 1 117 ? 4.636 6.309 -7.497 1.00 68.69 117 ILE A O 1
ATOM 925 N N . LEU A 1 118 ? 3.443 6.445 -9.387 1.00 66.88 118 LEU A N 1
ATOM 926 C CA . LEU A 1 118 ? 2.926 7.792 -9.132 1.00 66.88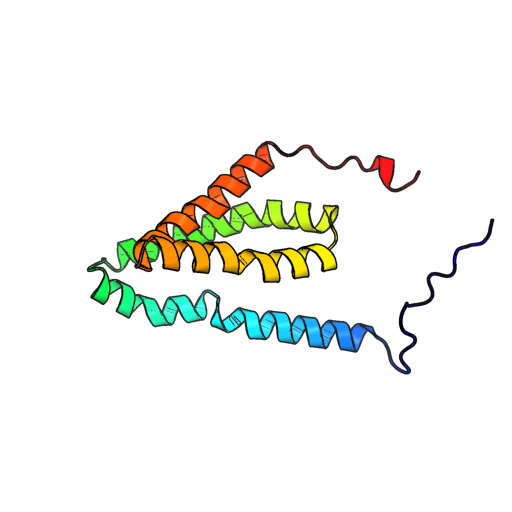 118 LEU A CA 1
ATOM 927 C C . LEU A 1 118 ? 1.832 7.819 -8.056 1.00 66.88 118 LEU A C 1
ATOM 929 O O . LEU A 1 118 ? 1.679 8.829 -7.372 1.00 66.88 118 LEU A O 1
ATOM 933 N N . PHE A 1 119 ? 1.085 6.732 -7.859 1.00 68.06 119 PHE A N 1
ATOM 934 C CA . PHE A 1 119 ? -0.005 6.667 -6.876 1.00 68.06 119 PHE A CA 1
ATOM 935 C C . PHE A 1 119 ? 0.442 6.895 -5.422 1.00 68.06 119 PHE A C 1
ATOM 937 O O . PHE A 1 119 ? -0.098 7.787 -4.768 1.00 68.06 119 PHE A O 1
ATOM 944 N N . PRO A 1 120 ? 1.429 6.163 -4.878 1.00 63.44 120 PRO A N 1
ATOM 945 C CA . PRO A 1 120 ? 1.868 6.380 -3.506 1.00 63.44 120 PRO A CA 1
ATOM 946 C C . PRO A 1 120 ? 2.623 7.709 -3.340 1.00 63.44 120 PRO A C 1
ATOM 948 O O . PRO A 1 120 ? 2.554 8.313 -2.269 1.00 63.44 120 PRO A O 1
ATOM 951 N N . VAL A 1 121 ? 3.261 8.224 -4.400 1.00 67.12 121 VAL A N 1
ATOM 952 C CA . VAL A 1 121 ? 3.898 9.554 -4.399 1.00 67.12 121 VAL A CA 1
ATOM 953 C C . VAL A 1 121 ? 2.850 10.670 -4.323 1.00 67.12 121 VAL A C 1
ATOM 955 O O . VAL A 1 121 ? 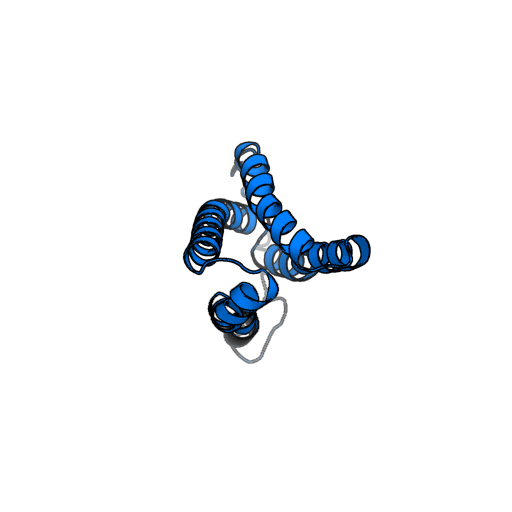2.941 11.546 -3.464 1.00 67.12 121 VAL A O 1
ATOM 958 N N . THR A 1 122 ? 1.823 10.629 -5.174 1.00 67.31 122 THR A N 1
ATOM 959 C CA . THR A 1 122 ? 0.739 11.629 -5.188 1.00 67.31 122 THR A CA 1
ATOM 960 C C . THR A 1 122 ? -0.106 11.568 -3.921 1.00 67.31 122 THR A C 1
ATOM 962 O O . THR A 1 122 ? -0.415 12.611 -3.344 1.00 67.31 122 THR A O 1
ATOM 965 N N . ALA A 1 123 ? -0.404 10.368 -3.421 1.00 61.47 123 ALA A N 1
ATOM 966 C CA . ALA A 1 123 ? -1.074 10.197 -2.138 1.00 61.47 123 ALA A CA 1
ATOM 967 C C . ALA A 1 123 ? -0.228 10.748 -0.973 1.00 61.47 123 ALA A C 1
ATOM 969 O O . ALA A 1 123 ? -0.760 11.441 -0.106 1.00 61.47 123 ALA A O 1
ATOM 970 N N . GLY A 1 124 ? 1.095 10.534 -0.993 1.00 65.06 124 GLY A N 1
ATOM 971 C CA . GLY A 1 124 ? 2.019 11.123 -0.021 1.00 65.06 124 GLY A CA 1
ATOM 972 C C . GLY A 1 124 ? 1.980 12.656 -0.010 1.00 65.06 124 GLY A C 1
ATOM 973 O O . GLY A 1 124 ? 1.892 13.261 1.059 1.00 65.06 124 GLY A O 1
ATOM 974 N N . ILE A 1 125 ? 1.958 13.291 -1.188 1.00 70.69 125 ILE A N 1
ATOM 975 C CA . ILE A 1 125 ? 1.844 14.755 -1.323 1.00 70.69 125 ILE A CA 1
ATOM 976 C C . ILE A 1 125 ? 0.503 15.257 -0.776 1.00 70.69 125 ILE A C 1
ATOM 978 O O . ILE A 1 125 ? 0.474 16.193 0.022 1.00 70.69 125 ILE A O 1
ATOM 982 N N . LEU A 1 126 ? -0.608 14.618 -1.155 1.00 65.62 126 LEU A N 1
ATOM 983 C CA . LEU A 1 126 ? -1.945 14.991 -0.683 1.00 65.62 126 LEU A CA 1
ATOM 984 C C . LEU A 1 126 ? -2.073 14.905 0.841 1.00 65.62 126 LEU A C 1
ATOM 986 O O . LEU A 1 126 ? -2.834 15.662 1.443 1.00 65.62 126 LEU A O 1
ATOM 990 N N . VAL A 1 127 ? -1.304 14.028 1.482 1.00 59.72 127 VAL A N 1
ATOM 991 C CA . VAL A 1 127 ? -1.350 13.863 2.934 1.00 59.72 127 VAL A CA 1
ATOM 992 C C . VAL A 1 127 ? -0.462 14.822 3.699 1.00 59.72 127 VAL A C 1
ATOM 994 O O . VAL A 1 127 ? -0.875 15.252 4.779 1.00 59.72 127 VAL A O 1
ATOM 997 N N . LEU A 1 128 ? 0.663 15.261 3.134 1.00 68.06 128 LEU A N 1
ATOM 998 C CA . LEU A 1 128 ? 1.376 16.427 3.671 1.00 68.06 128 LEU A CA 1
ATOM 999 C C . LEU A 1 128 ? 0.470 17.664 3.721 1.00 68.06 128 LEU A C 1
ATOM 1001 O O . LEU A 1 128 ? 0.607 18.496 4.613 1.00 68.06 128 LEU A O 1
ATOM 1005 N N . LEU A 1 129 ? -0.494 17.741 2.802 1.00 75.06 129 LEU A N 1
ATOM 1006 C CA . LEU A 1 129 ? -1.494 18.803 2.739 1.00 75.06 129 LEU A CA 1
ATOM 1007 C C . LEU A 1 129 ? -2.747 18.518 3.590 1.00 75.06 129 LEU A C 1
ATOM 1009 O O . LEU A 1 129 ? -3.573 19.411 3.772 1.00 75.06 129 LEU A O 1
ATOM 1013 N N . SER A 1 130 ? -2.908 17.304 4.133 1.00 67.88 130 SER A N 1
ATOM 1014 C CA . SER A 1 130 ? -4.097 16.936 4.908 1.00 67.88 130 SER A CA 1
ATOM 1015 C C . SER A 1 130 ? -4.001 17.421 6.370 1.00 67.88 130 SER A C 1
ATOM 1017 O O . SER A 1 130 ? -3.062 17.051 7.090 1.00 67.88 130 SER A O 1
ATOM 1019 N N . PRO A 1 131 ? -4.958 18.241 6.852 1.00 59.50 131 PRO A N 1
ATOM 1020 C CA . PRO A 1 131 ? -4.923 18.763 8.215 1.00 59.50 131 PRO A CA 1
ATOM 1021 C C . PRO A 1 131 ? -5.090 17.647 9.256 1.00 59.50 131 PRO A C 1
ATOM 1023 O O . PRO A 1 131 ? -5.774 16.645 9.032 1.00 59.50 131 PRO A O 1
ATOM 1026 N N . GLN A 1 132 ? -4.429 17.817 10.405 1.00 60.03 132 GLN A N 1
ATOM 1027 C CA . GLN A 1 132 ? -4.481 16.866 11.518 1.00 60.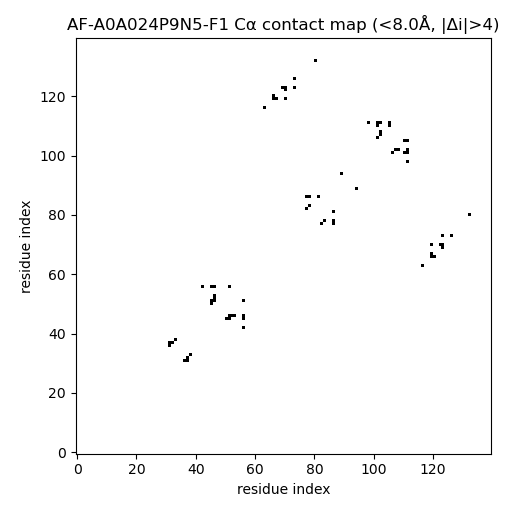03 132 GLN A CA 1
ATOM 1028 C C . GLN A 1 132 ? -5.904 16.768 12.104 1.00 60.03 132 GLN A C 1
ATOM 1030 O O . GLN A 1 132 ? -6.602 17.783 12.167 1.00 60.03 132 GLN A O 1
ATOM 1035 N N . PRO A 1 133 ? -6.350 15.565 12.517 1.00 61.69 133 PRO A N 1
ATOM 1036 C CA . PRO A 1 133 ? -7.664 15.389 13.126 1.00 61.69 133 PRO A CA 1
ATOM 1037 C C . PRO A 1 133 ? -7.731 16.137 14.464 1.00 61.69 133 PRO A C 1
ATOM 1039 O O . PRO A 1 133 ? -6.814 16.038 15.280 1.00 61.69 133 PRO A O 1
ATOM 1042 N N . LYS A 1 134 ? -8.810 16.896 14.682 1.00 65.19 134 LYS A N 1
ATOM 1043 C CA . LYS A 1 134 ? -9.079 17.561 15.960 1.00 65.19 134 LYS A CA 1
ATOM 1044 C C . LYS A 1 134 ? -9.772 16.569 16.890 1.00 65.19 134 LYS A C 1
ATOM 1046 O O . LYS A 1 134 ? -10.813 16.022 16.552 1.00 65.19 134 LYS A O 1
ATOM 1051 N N . TYR A 1 135 ? -9.170 16.324 18.048 1.00 60.28 135 TYR A N 1
ATOM 1052 C CA . TYR A 1 135 ? -9.651 15.349 19.034 1.00 60.28 135 TYR A CA 1
ATOM 1053 C C . TYR A 1 135 ? -10.851 15.844 19.860 1.00 60.28 135 TYR A C 1
ATOM 1055 O O . TYR A 1 135 ? -11.415 15.080 20.638 1.00 60.28 135 TYR A O 1
ATOM 1063 N N . GLU A 1 136 ? -11.246 17.106 19.692 1.00 61.50 136 GLU A N 1
ATOM 1064 C CA . GLU A 1 136 ? -12.339 17.753 20.432 1.00 61.50 136 GLU A CA 1
ATOM 1065 C C . GLU A 1 136 ? -13.727 17.198 20.066 1.00 61.50 136 GLU A C 1
ATOM 1067 O O . GLU A 1 136 ? -14.634 17.255 20.890 1.00 61.50 136 GLU A O 1
ATOM 1072 N N . ASP A 1 137 ? -13.872 16.565 18.896 1.00 58.28 137 ASP A N 1
ATOM 1073 C CA . ASP A 1 137 ? -15.147 16.008 18.417 1.00 58.28 137 ASP A CA 1
ATOM 1074 C C . ASP A 1 137 ? -15.470 14.609 18.990 1.00 58.28 137 ASP A C 1
ATOM 1076 O O . ASP A 1 137 ? -16.565 14.092 18.782 1.00 58.28 137 ASP A O 1
ATOM 1080 N N . TYR A 1 138 ? -14.537 13.970 19.709 1.00 54.97 138 TYR A N 1
ATOM 1081 C CA . TYR A 1 138 ? -14.729 12.620 20.271 1.00 54.97 138 TYR A CA 1
ATOM 1082 C C . TYR A 1 138 ? -15.427 12.599 21.641 1.00 54.97 138 TYR A C 1
ATOM 1084 O O . TYR A 1 138 ? -15.827 11.530 22.100 1.00 54.97 138 TYR A O 1
ATOM 1092 N N . TYR A 1 139 ? -15.560 13.754 22.299 1.00 54.53 139 TYR A N 1
ATOM 1093 C CA . TYR A 1 139 ? -16.095 13.873 23.662 1.00 54.53 139 TYR A CA 1
ATOM 1094 C C . TYR A 1 139 ? -17.263 14.869 23.785 1.00 54.53 139 TYR A C 1
ATOM 1096 O O . TYR A 1 139 ? -17.616 15.233 24.908 1.00 54.53 139 TYR A O 1
ATOM 1104 N N . ALA A 1 140 ? -17.832 15.320 22.661 1.00 48.84 140 ALA A N 1
ATOM 1105 C CA . ALA A 1 140 ? -18.984 16.226 22.619 1.00 48.84 140 ALA A CA 1
ATOM 1106 C C . ALA A 1 140 ? -20.323 15.471 22.605 1.00 48.84 140 ALA A C 1
ATOM 1108 O O . ALA A 1 140 ? -20.409 14.425 21.921 1.00 48.84 140 ALA A O 1
#

pLDDT: mean 75.48, std 10.95, range [39.5, 89.19]

InterPro domains:
  IPR020846 Major facilitator superfamily domain [PS50850] (20-140)
  IPR036259 MFS transporter superfamily [G3DSA:1.20.1250.20] (14-94)
  IPR036259 MFS transporter superfamily [SSF103473] (11-91)

Secondary structure (DSSP, 8-state):
--------SS--SS-THHHHHHHHHHHHHHHGGGSHHHHHHHHHHHHHHHT--HHHHHHHHHHHHHHHHHHHHHHHHHHHHH-HHHHHHHHHHHTTHHHHHHHHHHSSHHHHHHHHHHHHHHHHHHHHTSPPPPGGGG--